Protein AF-A0A925EDJ4-F1 (afdb_monomer_lite)

Foldseek 3Di:
DVVVQDDDPDPPHFPWDWDWPDDPPDPPIDTQFTAGSNDTPDHPVVVVVVVVVVVVVVVVVVVVVVVVVVVPDDDDDDDQAAAEDEDDPDDDDDPDDRYDYPVVVVVD

pLDDT: mean 78.65, std 11.94, range [46.91, 94.31]

Structure (mmCIF, N/CA/C/O backbone):
data_AF-A0A925EDJ4-F1
#
_entry.id   AF-A0A925EDJ4-F1
#
loop_
_atom_site.group_PDB
_atom_site.id
_atom_site.type_symbol
_atom_site.label_atom_id
_atom_site.label_alt_id
_atom_site.label_comp_id
_atom_site.label_asym_id
_atom_site.label_entity_id
_atom_site.label_seq_id
_atom_site.pdbx_PDB_ins_code
_atom_site.Cartn_x
_atom_site.Cartn_y
_atom_site.Cartn_z
_atom_site.occupancy
_atom_site.B_iso_or_equiv
_atom_site.auth_seq_id
_atom_site.auth_comp_id
_atom_site.auth_asym_id
_atom_site.auth_atom_id
_atom_site.pdbx_PDB_model_num
ATOM 1 N N . HIS A 1 1 ? 29.829 -5.783 -5.038 1.00 54.97 1 HIS A N 1
ATOM 2 C CA . HIS A 1 1 ? 29.298 -7.144 -5.292 1.00 54.97 1 HIS A CA 1
ATOM 3 C C . HIS A 1 1 ? 27.765 -7.191 -5.459 1.00 54.97 1 HIS A C 1
ATOM 5 O O . HIS A 1 1 ? 27.234 -8.262 -5.709 1.00 54.97 1 HIS A O 1
ATOM 11 N N . VAL A 1 2 ? 27.034 -6.067 -5.358 1.00 57.19 2 VAL A N 1
ATOM 12 C CA . VAL A 1 2 ? 25.567 -6.020 -5.582 1.00 57.19 2 VAL A CA 1
ATOM 13 C C . VAL A 1 2 ? 25.219 -5.627 -7.028 1.00 57.19 2 VAL A C 1
ATOM 15 O O . VAL A 1 2 ? 24.244 -6.119 -7.582 1.00 57.19 2 VAL A O 1
ATOM 18 N N . GLU A 1 3 ? 26.069 -4.824 -7.671 1.00 56.31 3 GLU A N 1
ATOM 19 C CA . GLU A 1 3 ? 25.879 -4.276 -9.028 1.00 56.31 3 GLU A CA 1
ATOM 20 C C . GLU A 1 3 ? 25.680 -5.334 -10.126 1.00 56.31 3 GLU A C 1
ATOM 22 O O . GLU A 1 3 ? 24.965 -5.097 -11.096 1.00 56.31 3 GLU A O 1
ATOM 27 N N . ASP A 1 4 ? 26.255 -6.528 -9.972 1.00 57.56 4 ASP A N 1
ATOM 28 C CA . ASP A 1 4 ? 26.143 -7.576 -10.990 1.00 57.56 4 ASP A CA 1
ATOM 29 C C . ASP A 1 4 ? 24.807 -8.327 -10.944 1.00 57.56 4 ASP A C 1
ATOM 31 O O . ASP A 1 4 ? 24.424 -8.941 -11.943 1.00 57.56 4 ASP A O 1
ATOM 35 N N . LYS A 1 5 ? 24.072 -8.253 -9.828 1.00 52.56 5 LYS A N 1
ATOM 36 C CA . LYS A 1 5 ? 22.830 -9.014 -9.613 1.00 52.56 5 LYS A CA 1
ATOM 37 C C . LYS A 1 5 ? 21.558 -8.208 -9.858 1.00 52.56 5 LYS A C 1
ATOM 39 O O . LYS A 1 5 ? 20.561 -8.792 -10.259 1.00 52.56 5 LYS A O 1
ATOM 44 N N . VAL A 1 6 ? 21.607 -6.884 -9.699 1.00 56.38 6 VAL A N 1
ATOM 45 C CA . VAL A 1 6 ? 20.436 -5.996 -9.818 1.00 56.38 6 VAL A CA 1
ATOM 46 C C . VAL A 1 6 ? 20.620 -4.956 -10.927 1.00 56.38 6 VAL A C 1
ATOM 48 O O . VAL A 1 6 ? 21.726 -4.726 -11.409 1.00 56.38 6 VAL A O 1
ATOM 51 N N . GLY A 1 7 ? 19.534 -4.322 -11.371 1.00 59.69 7 GLY A N 1
ATOM 52 C CA . GLY A 1 7 ? 19.611 -3.154 -12.262 1.00 59.69 7 GLY A CA 1
ATOM 53 C C . GLY A 1 7 ? 19.724 -3.446 -13.764 1.00 59.69 7 GLY A C 1
ATOM 54 O O . GLY A 1 7 ? 19.955 -2.523 -14.543 1.00 59.69 7 GLY A O 1
ATOM 55 N N . SER A 1 8 ? 19.535 -4.691 -14.218 1.00 62.47 8 SER A N 1
ATOM 56 C CA . SER A 1 8 ? 19.411 -4.974 -15.657 1.00 62.47 8 SER A CA 1
ATOM 57 C C . SER A 1 8 ? 18.487 -6.154 -15.953 1.00 62.47 8 SER A C 1
ATOM 59 O O . SER A 1 8 ? 18.692 -7.234 -15.406 1.00 62.47 8 SER A O 1
ATOM 61 N N . LEU A 1 9 ? 17.566 -5.981 -16.903 1.00 61.16 9 LEU A N 1
ATOM 62 C CA . LEU A 1 9 ? 16.731 -7.049 -17.461 1.00 61.16 9 LEU A CA 1
ATOM 63 C C . LEU A 1 9 ? 17.562 -7.932 -18.408 1.00 61.16 9 LEU A C 1
ATOM 65 O O . LEU A 1 9 ? 17.628 -7.686 -19.612 1.00 61.16 9 LEU A O 1
ATOM 69 N N . LYS A 1 10 ? 18.250 -8.938 -17.863 1.00 62.59 10 LYS A N 1
ATOM 70 C CA . LYS A 1 10 ? 18.975 -9.960 -18.634 1.00 62.59 10 LYS A CA 1
ATOM 71 C C . LYS A 1 10 ? 18.612 -11.349 -18.118 1.00 62.59 10 LYS A C 1
ATOM 73 O O . LYS A 1 10 ? 18.404 -11.531 -16.923 1.00 62.59 10 LYS A O 1
ATOM 78 N N . VAL A 1 11 ? 18.568 -12.326 -19.023 1.00 64.38 11 VAL A N 1
ATOM 79 C CA . VAL A 1 11 ? 18.329 -13.737 -18.682 1.00 64.38 11 VAL A CA 1
ATOM 80 C C . VAL A 1 11 ? 19.416 -14.206 -17.704 1.00 64.38 11 VAL A C 1
ATOM 82 O O . VAL A 1 11 ? 20.600 -14.083 -18.013 1.00 64.38 11 VAL A O 1
ATOM 85 N N . GLY A 1 12 ? 19.014 -14.714 -16.533 1.00 64.81 12 GLY A N 1
ATOM 86 C CA . GLY A 1 12 ? 19.925 -15.198 -15.483 1.00 64.81 12 GLY A CA 1
ATOM 87 C C . GLY A 1 12 ? 20.226 -14.220 -14.337 1.00 64.81 12 GLY A C 1
ATOM 88 O O . GLY A 1 12 ? 21.129 -14.501 -13.554 1.00 64.81 12 GLY A O 1
ATOM 89 N N . LYS A 1 13 ? 19.506 -13.094 -14.230 1.00 66.50 13 LYS A N 1
ATOM 90 C CA . LYS A 1 13 ? 19.555 -12.178 -13.075 1.00 66.50 13 LYS A CA 1
ATOM 91 C C . LYS A 1 13 ? 18.245 -12.191 -12.285 1.00 66.50 13 LYS A C 1
ATOM 93 O O . LYS A 1 13 ? 17.200 -12.489 -12.864 1.00 66.50 13 LYS A O 1
ATOM 98 N N . ASP A 1 14 ? 18.329 -11.837 -11.003 1.00 61.97 14 ASP A N 1
ATOM 99 C CA . ASP A 1 14 ? 17.178 -11.739 -10.102 1.00 61.97 14 ASP A CA 1
ATOM 100 C C . ASP A 1 14 ? 16.211 -10.672 -10.644 1.00 61.97 14 ASP A C 1
ATOM 102 O O . ASP A 1 14 ? 16.589 -9.539 -10.963 1.00 61.97 14 ASP A O 1
ATOM 106 N N . GLY A 1 15 ? 14.973 -11.099 -10.884 1.00 63.81 15 GLY A N 1
ATOM 107 C CA . GLY A 1 15 ? 13.975 -10.389 -11.682 1.00 63.81 15 GLY A CA 1
ATOM 108 C C . GLY A 1 15 ? 13.174 -9.372 -10.881 1.00 63.81 15 GLY A C 1
ATOM 109 O O . GLY A 1 15 ? 11.948 -9.366 -10.983 1.00 63.81 15 GLY A O 1
ATOM 110 N N . ASP A 1 16 ? 13.853 -8.538 -10.099 1.00 76.19 16 ASP A N 1
ATOM 111 C CA . ASP A 1 16 ? 13.213 -7.528 -9.260 1.00 76.19 16 ASP A CA 1
ATOM 112 C C . ASP A 1 16 ? 12.938 -6.270 -10.077 1.00 76.19 16 ASP A C 1
ATOM 114 O O . ASP A 1 16 ? 13.846 -5.503 -10.417 1.00 76.19 16 ASP A O 1
ATOM 118 N N . VAL A 1 17 ? 11.670 -6.056 -10.428 1.00 81.50 17 VAL A N 1
ATOM 119 C CA . VAL A 1 17 ? 11.253 -4.923 -11.255 1.00 81.50 17 VAL A CA 1
ATOM 120 C C . VAL A 1 17 ? 9.962 -4.293 -10.766 1.00 81.50 17 VAL A C 1
ATOM 122 O O . VAL A 1 17 ? 9.014 -4.959 -10.355 1.00 81.50 17 VAL A O 1
ATOM 125 N N . VAL A 1 18 ? 9.913 -2.968 -10.866 1.00 85.06 18 VAL A N 1
ATOM 126 C CA . VAL A 1 18 ? 8.718 -2.174 -10.583 1.00 85.06 18 VAL A CA 1
ATOM 127 C C . VAL A 1 18 ? 8.282 -1.491 -11.869 1.00 85.06 18 VAL A C 1
ATOM 129 O O . VAL A 1 18 ? 9.081 -0.813 -12.518 1.00 85.06 18 VAL A O 1
ATOM 132 N N . LEU A 1 19 ? 7.010 -1.649 -12.227 1.00 86.06 19 LEU A N 1
ATOM 133 C CA . LEU A 1 19 ? 6.397 -0.897 -13.313 1.00 86.06 19 LEU A CA 1
ATOM 134 C C . LEU A 1 19 ? 5.792 0.388 -12.755 1.00 86.06 19 LEU A C 1
ATOM 136 O O . LEU A 1 19 ? 4.913 0.335 -11.896 1.00 86.06 19 LEU A O 1
ATOM 140 N N . TRP A 1 20 ? 6.233 1.529 -13.273 1.00 88.56 20 TRP A N 1
ATOM 141 C CA . TRP A 1 20 ? 5.740 2.849 -12.887 1.00 88.56 20 TRP A CA 1
ATOM 142 C C . TRP A 1 20 ? 4.769 3.405 -13.929 1.00 88.56 20 TRP A C 1
ATOM 144 O O . TRP A 1 20 ? 4.879 3.106 -15.116 1.00 88.56 20 TRP A O 1
ATOM 154 N N . SER A 1 21 ? 3.819 4.229 -13.488 1.00 87.69 21 SER A N 1
ATOM 155 C CA . SER A 1 21 ? 2.880 4.931 -14.372 1.00 87.69 21 SER A CA 1
ATOM 156 C C . SER A 1 21 ? 3.528 6.051 -15.189 1.00 87.69 21 S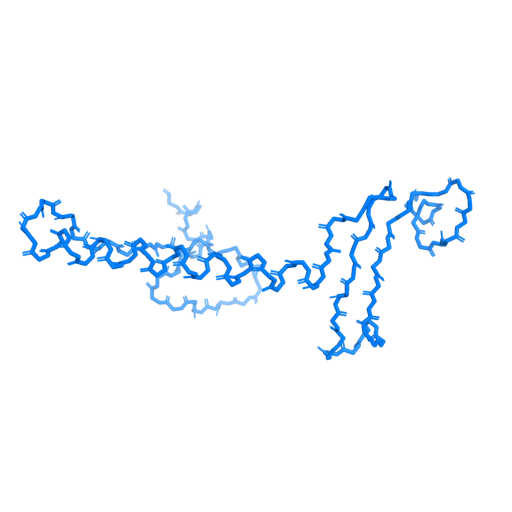ER A C 1
ATOM 158 O O . SER A 1 21 ? 2.964 6.479 -16.189 1.00 87.69 21 SER A O 1
ATOM 160 N N . ASP A 1 22 ? 4.665 6.562 -14.721 1.00 87.50 22 ASP A N 1
ATOM 161 C CA . ASP A 1 22 ? 5.437 7.653 -15.316 1.00 87.50 22 ASP A CA 1
ATOM 162 C C . ASP A 1 22 ? 6.905 7.524 -14.858 1.00 87.50 22 ASP A C 1
ATOM 164 O O . ASP A 1 22 ? 7.261 6.545 -14.197 1.00 87.50 22 ASP A O 1
ATOM 168 N N . ASN A 1 23 ? 7.762 8.493 -15.182 1.00 87.12 23 ASN A N 1
ATOM 169 C CA . ASN A 1 23 ? 9.155 8.523 -14.754 1.00 87.12 23 ASN A CA 1
ATOM 170 C C . ASN A 1 23 ? 9.261 8.304 -13.230 1.00 87.12 23 ASN A C 1
ATOM 172 O O . ASN A 1 23 ? 8.705 9.103 -12.480 1.00 87.12 23 ASN A O 1
ATOM 176 N N . PRO A 1 24 ? 10.000 7.285 -12.756 1.00 83.88 24 PRO A N 1
ATOM 177 C CA . PRO A 1 24 ? 10.063 6.912 -11.339 1.00 83.88 24 PRO A CA 1
ATOM 178 C C . PRO A 1 24 ? 10.593 8.015 -10.412 1.00 83.88 24 PRO A C 1
ATOM 180 O O . PRO A 1 24 ? 10.382 7.948 -9.206 1.00 83.88 24 PRO A O 1
ATOM 183 N N . LEU A 1 25 ? 11.281 9.026 -10.951 1.00 88.62 25 LEU A N 1
ATOM 184 C CA . LEU A 1 25 ? 11.762 10.179 -10.184 1.00 88.62 25 LEU A CA 1
ATOM 185 C C . LEU A 1 25 ? 10.731 11.315 -10.093 1.00 88.62 25 LEU A C 1
ATOM 187 O O . LEU A 1 25 ? 10.973 12.323 -9.430 1.00 88.62 25 LEU A O 1
ATOM 191 N N . SER A 1 26 ? 9.587 11.179 -10.762 1.00 89.88 26 SER A N 1
ATOM 192 C CA . SER A 1 26 ? 8.466 12.104 -10.641 1.00 89.88 26 SER A CA 1
ATOM 193 C C . SER A 1 26 ? 7.696 11.833 -9.353 1.00 89.88 26 SER A C 1
ATOM 195 O O . SER A 1 26 ? 7.345 10.696 -9.050 1.00 89.88 26 SER A O 1
ATOM 197 N N . ILE A 1 27 ? 7.337 12.895 -8.633 1.00 88.12 27 ILE A N 1
ATOM 198 C CA . ILE A 1 27 ? 6.520 12.820 -7.408 1.00 88.12 27 ILE A CA 1
ATOM 199 C C . ILE A 1 27 ? 5.140 12.201 -7.688 1.00 88.12 27 ILE A C 1
ATOM 201 O O . ILE A 1 27 ? 4.529 11.593 -6.812 1.00 88.12 27 ILE A O 1
ATOM 205 N N . TYR A 1 28 ? 4.640 12.347 -8.915 1.00 89.38 28 TYR A N 1
ATOM 206 C CA . TYR A 1 28 ? 3.339 11.815 -9.316 1.00 89.38 28 TYR A CA 1
ATOM 207 C C . TYR A 1 28 ? 3.403 10.376 -9.830 1.00 89.38 28 TYR A C 1
ATOM 209 O O . TYR A 1 28 ? 2.353 9.790 -10.111 1.00 89.38 28 TYR A O 1
ATOM 217 N N . ALA A 1 29 ? 4.602 9.802 -9.964 1.00 88.50 29 ALA A N 1
ATOM 218 C CA . ALA A 1 29 ? 4.750 8.433 -10.414 1.00 88.50 29 ALA A CA 1
ATOM 219 C C . ALA A 1 29 ? 4.174 7.471 -9.378 1.00 88.50 29 ALA A C 1
ATOM 221 O O . ALA A 1 29 ? 4.445 7.547 -8.180 1.00 88.50 29 ALA A O 1
ATOM 222 N N . LYS A 1 30 ? 3.355 6.543 -9.862 1.00 88.81 30 LYS A N 1
ATOM 223 C CA . LYS A 1 30 ? 2.729 5.506 -9.052 1.00 88.81 30 LYS A CA 1
ATOM 224 C C . LYS A 1 30 ? 3.261 4.157 -9.490 1.00 88.81 30 LYS A C 1
ATOM 226 O O . LYS A 1 30 ? 3.341 3.891 -10.689 1.00 88.81 30 LYS A O 1
ATOM 231 N N . SER A 1 31 ? 3.567 3.292 -8.531 1.00 89.62 31 SER A N 1
ATOM 232 C CA . SER A 1 31 ? 3.795 1.883 -8.827 1.00 89.62 31 SER A CA 1
ATOM 233 C C . SER A 1 31 ? 2.483 1.260 -9.314 1.00 89.62 31 SER A C 1
ATOM 235 O O . SER A 1 31 ? 1.423 1.407 -8.694 1.00 89.62 31 SER A O 1
ATOM 237 N N . LEU A 1 32 ? 2.553 0.619 -10.475 1.00 89.94 32 LEU A N 1
ATOM 238 C CA . LEU A 1 32 ? 1.480 -0.176 -11.061 1.00 89.94 32 LEU A CA 1
ATOM 239 C C . LEU A 1 32 ? 1.634 -1.635 -10.644 1.00 89.94 32 LEU A C 1
ATOM 241 O O . LEU A 1 32 ? 0.682 -2.226 -10.143 1.00 89.94 32 LEU A O 1
ATOM 245 N N . TYR A 1 33 ? 2.845 -2.175 -10.800 1.00 89.50 33 TYR A N 1
ATOM 246 C CA . TYR A 1 33 ? 3.171 -3.548 -10.436 1.00 89.50 33 TYR A CA 1
ATOM 247 C C . TYR A 1 33 ? 4.542 -3.625 -9.781 1.00 89.50 33 TYR A C 1
ATOM 249 O O . TYR A 1 33 ? 5.466 -2.935 -10.210 1.00 89.50 33 TYR A O 1
ATOM 257 N N . THR A 1 34 ? 4.677 -4.513 -8.803 1.00 88.94 34 THR A N 1
ATOM 258 C CA . THR A 1 34 ? 5.972 -4.906 -8.238 1.00 88.94 34 THR A CA 1
ATOM 259 C C . THR A 1 34 ? 6.136 -6.398 -8.435 1.00 88.94 34 THR A C 1
ATOM 261 O O . THR A 1 34 ? 5.304 -7.182 -7.972 1.00 88.94 34 THR A O 1
ATOM 264 N N . ILE A 1 35 ? 7.198 -6.774 -9.135 1.00 87.50 35 ILE A N 1
ATOM 265 C CA . ILE A 1 35 ? 7.557 -8.151 -9.438 1.00 87.50 35 ILE A CA 1
ATOM 266 C C . ILE A 1 35 ? 8.862 -8.445 -8.709 1.00 87.50 35 ILE A C 1
ATOM 268 O O . ILE A 1 35 ? 9.820 -7.689 -8.848 1.00 87.50 35 ILE A O 1
ATOM 272 N N . VAL A 1 36 ? 8.873 -9.522 -7.931 1.00 85.25 36 VAL A N 1
ATOM 273 C CA . VAL A 1 36 ? 10.050 -10.012 -7.202 1.00 85.25 36 VAL A CA 1
ATOM 274 C C . VAL A 1 36 ? 10.203 -11.479 -7.560 1.00 85.25 36 VAL A C 1
ATOM 276 O O . VAL A 1 36 ? 9.213 -12.216 -7.529 1.00 85.25 36 VAL A O 1
ATOM 279 N N . ASP A 1 37 ? 11.397 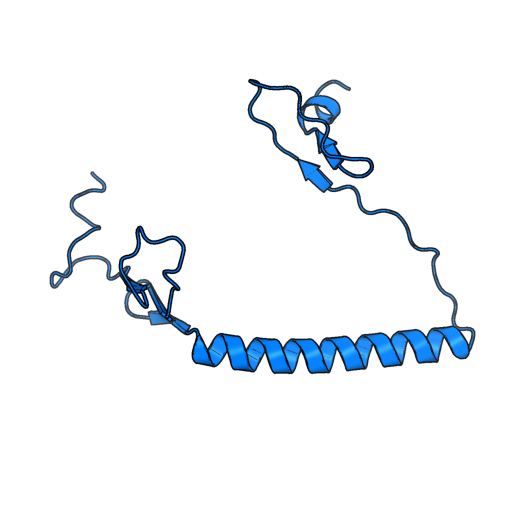-11.885 -7.986 1.00 80.12 37 ASP A N 1
ATOM 280 C CA . ASP A 1 37 ? 11.680 -13.257 -8.442 1.00 80.12 37 ASP A CA 1
ATOM 281 C C . ASP A 1 37 ? 10.677 -13.802 -9.487 1.00 80.12 37 ASP A C 1
ATOM 283 O O . ASP A 1 37 ? 10.356 -14.990 -9.537 1.00 80.12 37 ASP A O 1
ATOM 287 N N . GLY A 1 38 ? 10.137 -12.922 -10.339 1.00 77.19 38 GLY A N 1
ATOM 288 C CA . GLY A 1 38 ? 9.148 -13.281 -11.365 1.00 77.19 38 GLY A CA 1
ATOM 289 C C . GLY A 1 38 ? 7.707 -13.459 -10.863 1.00 77.19 38 GLY A C 1
ATOM 290 O O . GLY A 1 38 ? 6.822 -13.761 -11.664 1.00 77.19 38 GLY A O 1
ATOM 291 N N . ILE A 1 39 ? 7.439 -13.233 -9.575 1.00 82.31 39 ILE A N 1
ATOM 292 C CA . ILE A 1 39 ? 6.096 -13.266 -8.984 1.00 82.31 39 ILE A CA 1
ATOM 293 C C . ILE A 1 39 ? 5.578 -11.835 -8.824 1.00 82.31 39 ILE A C 1
ATOM 295 O O . ILE A 1 39 ? 6.287 -10.956 -8.343 1.00 82.31 39 ILE A O 1
ATOM 299 N N . VAL A 1 40 ? 4.320 -11.589 -9.202 1.00 86.62 40 VAL A N 1
ATOM 300 C CA . VAL A 1 40 ? 3.657 -10.297 -8.964 1.00 86.62 40 VAL A CA 1
ATOM 301 C C . VAL A 1 40 ? 3.269 -10.205 -7.487 1.00 86.62 40 VAL A C 1
ATOM 303 O O . VAL A 1 40 ? 2.318 -10.851 -7.048 1.00 86.62 40 VAL A O 1
ATOM 306 N N . TYR A 1 41 ? 4.001 -9.393 -6.729 1.00 87.62 41 TYR A N 1
ATOM 307 C CA . TYR A 1 41 ? 3.732 -9.130 -5.312 1.00 87.62 41 TYR A CA 1
ATOM 308 C C . TYR A 1 41 ? 2.744 -7.988 -5.109 1.00 87.62 41 TYR A C 1
ATOM 310 O O . TYR A 1 41 ? 1.936 -8.023 -4.184 1.00 87.62 41 TYR A O 1
ATOM 318 N N . PHE A 1 42 ? 2.798 -6.981 -5.979 1.00 89.81 42 PHE A N 1
ATOM 319 C CA . PHE A 1 42 ? 1.893 -5.843 -5.937 1.00 89.81 42 PHE A CA 1
ATOM 320 C C . PHE A 1 42 ? 1.253 -5.638 -7.301 1.00 89.81 42 PHE A C 1
ATOM 322 O O . PHE A 1 42 ? 1.943 -5.638 -8.320 1.00 89.81 42 PHE A O 1
ATOM 329 N N . ASP A 1 43 ? -0.057 -5.434 -7.287 1.00 92.19 43 ASP A N 1
ATOM 330 C CA . ASP A 1 43 ? -0.868 -5.023 -8.423 1.00 92.19 43 ASP A CA 1
ATOM 331 C C . ASP A 1 43 ? -1.817 -3.942 -7.919 1.00 92.19 43 ASP A C 1
ATOM 333 O O . ASP A 1 43 ? -2.634 -4.181 -7.025 1.00 92.19 43 ASP A O 1
ATOM 337 N N . ARG A 1 44 ? -1.702 -2.751 -8.501 1.00 90.31 44 ARG A N 1
ATOM 338 C CA . ARG A 1 44 ? -2.482 -1.588 -8.095 1.00 90.31 44 ARG A CA 1
ATOM 339 C C . ARG A 1 44 ? -3.990 -1.791 -8.247 1.00 90.31 44 ARG A C 1
ATOM 341 O O . ARG A 1 44 ? -4.740 -1.347 -7.384 1.00 90.31 44 ARG A O 1
ATOM 348 N N . GLN A 1 45 ? -4.450 -2.438 -9.316 1.00 91.25 45 GLN A N 1
ATOM 349 C CA . GLN A 1 45 ? -5.884 -2.645 -9.540 1.00 91.25 45 GLN A CA 1
ATOM 350 C C . GLN A 1 45 ? -6.458 -3.630 -8.524 1.00 91.25 45 GLN A C 1
ATOM 352 O O . GLN A 1 45 ? -7.547 -3.423 -7.985 1.00 91.25 45 GLN A O 1
ATOM 357 N N . LYS A 1 46 ? -5.705 -4.696 -8.239 1.00 91.25 46 LYS A N 1
ATOM 358 C CA . LYS A 1 46 ? -6.088 -5.688 -7.233 1.00 91.25 46 LYS A CA 1
ATOM 359 C C . LYS A 1 46 ? -6.094 -5.087 -5.828 1.00 91.25 46 LYS A C 1
ATOM 361 O O . LYS A 1 46 ? -7.027 -5.339 -5.069 1.00 91.25 46 LYS A O 1
ATOM 366 N N . ASP A 1 47 ? -5.086 -4.283 -5.499 1.00 91.88 47 ASP A N 1
ATOM 367 C CA . ASP A 1 47 ? -5.000 -3.578 -4.220 1.00 91.88 47 ASP A CA 1
ATOM 368 C C . ASP A 1 47 ? -6.179 -2.614 -4.022 1.00 91.88 47 ASP A C 1
ATOM 370 O O . ASP A 1 47 ? -6.834 -2.653 -2.984 1.00 91.88 47 ASP A O 1
ATOM 374 N N . GLU A 1 48 ? -6.549 -1.835 -5.044 1.00 92.06 48 GLU A N 1
ATOM 375 C CA . GLU A 1 48 ? -7.721 -0.948 -4.987 1.00 92.06 48 GLU A CA 1
ATOM 376 C C . GLU A 1 48 ? -9.030 -1.702 -4.704 1.00 92.06 48 GLU A C 1
ATOM 378 O O . GLU A 1 48 ? -9.925 -1.168 -4.045 1.00 92.06 48 GLU A O 1
ATOM 383 N N . GLN A 1 49 ? -9.164 -2.941 -5.180 1.00 92.81 49 GLN A N 1
ATOM 384 C CA . GLN A 1 49 ? -10.324 -3.774 -4.872 1.00 92.81 49 GLN A CA 1
ATOM 385 C C . GLN A 1 49 ? -10.278 -4.302 -3.432 1.00 92.81 49 GLN A C 1
ATOM 387 O O . GLN A 1 49 ? -11.275 -4.207 -2.718 1.00 92.81 49 GLN A O 1
ATOM 392 N N . LEU A 1 50 ? -9.117 -4.788 -2.986 1.00 91.50 50 LEU A N 1
ATOM 393 C CA . LEU A 1 50 ? -8.915 -5.267 -1.617 1.00 91.50 50 LEU A CA 1
ATOM 394 C C . LEU A 1 50 ? -9.161 -4.163 -0.584 1.00 91.50 50 LEU A C 1
ATOM 396 O O . LEU A 1 50 ? -9.784 -4.417 0.444 1.00 91.50 50 LEU A O 1
ATOM 400 N N . GLN A 1 51 ? -8.731 -2.930 -0.863 1.00 91.12 51 GLN A N 1
ATOM 401 C CA . GLN A 1 51 ? -8.980 -1.789 0.020 1.00 91.12 51 GLN A CA 1
ATOM 402 C C . GLN A 1 51 ? -10.477 -1.522 0.212 1.00 91.12 51 GLN A C 1
ATOM 404 O O . GLN A 1 51 ? -10.915 -1.309 1.341 1.00 91.12 51 GLN A O 1
ATOM 409 N N . LYS A 1 52 ? -11.285 -1.611 -0.854 1.00 93.44 52 LYS A N 1
ATOM 410 C CA . LYS A 1 52 ? -12.747 -1.458 -0.746 1.00 93.44 52 LYS A CA 1
ATOM 411 C C . LYS A 1 52 ? -13.358 -2.521 0.162 1.00 93.44 52 LYS A C 1
ATOM 413 O O . LYS A 1 52 ? -14.205 -2.200 0.992 1.00 93.44 52 LYS A O 1
ATOM 418 N N . ASP A 1 53 ? -12.924 -3.768 0.021 1.00 92.75 53 ASP A N 1
ATOM 419 C CA . ASP A 1 53 ? -13.429 -4.875 0.835 1.00 92.75 53 ASP A CA 1
ATOM 420 C C . ASP A 1 53 ? -13.034 -4.698 2.312 1.00 92.75 53 ASP A C 1
ATOM 422 O O . ASP A 1 53 ? -13.858 -4.877 3.213 1.00 92.75 53 ASP A O 1
ATOM 426 N N . VAL A 1 54 ? -11.798 -4.255 2.567 1.00 93.56 54 VAL A N 1
ATOM 427 C CA . VAL A 1 54 ? -11.308 -3.914 3.911 1.00 93.56 54 VAL A CA 1
ATOM 428 C C . VAL A 1 54 ? -12.119 -2.773 4.526 1.00 93.56 54 VAL A C 1
ATOM 430 O O . VAL A 1 54 ? -12.489 -2.856 5.699 1.00 93.56 54 VAL A O 1
ATOM 433 N N . ASP A 1 55 ? -12.445 -1.734 3.758 1.00 92.25 55 ASP A N 1
ATOM 434 C CA . ASP A 1 55 ? -13.259 -0.613 4.232 1.00 92.25 55 ASP A CA 1
ATOM 435 C C . ASP A 1 55 ? -14.682 -1.052 4.589 1.00 92.25 55 ASP A C 1
ATOM 437 O O . ASP A 1 55 ? -15.219 -0.657 5.630 1.00 92.25 55 ASP A O 1
ATOM 441 N N . VAL A 1 56 ? -15.285 -1.920 3.774 1.00 94.31 56 VAL A N 1
ATOM 442 C CA . VAL A 1 56 ? -16.601 -2.509 4.055 1.00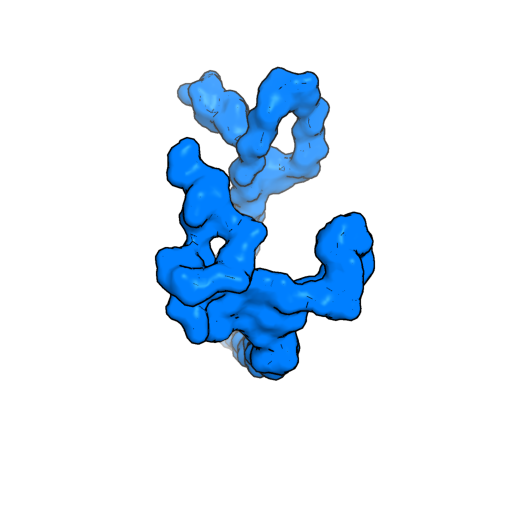 94.31 56 VAL A CA 1
ATOM 443 C C . VAL A 1 56 ? -16.569 -3.314 5.354 1.00 94.31 56 VAL A C 1
ATOM 445 O O . VAL A 1 56 ? -17.420 -3.109 6.229 1.00 94.31 56 VAL A O 1
ATOM 448 N N . GLU A 1 57 ? -15.575 -4.183 5.528 1.00 92.44 57 GLU A N 1
ATOM 449 C CA . GLU A 1 57 ? -15.428 -4.983 6.745 1.00 92.44 57 GLU A CA 1
ATOM 450 C C . GLU A 1 57 ? -15.151 -4.115 7.976 1.00 92.44 57 GLU A C 1
ATOM 452 O O . GLU A 1 57 ? -15.757 -4.311 9.036 1.00 92.44 57 GLU A O 1
ATOM 457 N N . ARG A 1 58 ? -14.313 -3.085 7.840 1.00 92.56 58 ARG A N 1
ATOM 458 C CA . ARG A 1 58 ? -14.053 -2.113 8.904 1.00 92.56 58 ARG A CA 1
ATOM 459 C C . ARG A 1 58 ? -15.339 -1.414 9.334 1.00 92.56 58 ARG A C 1
ATOM 461 O O . ARG A 1 58 ? -15.621 -1.332 10.531 1.00 92.56 58 ARG A O 1
ATOM 468 N N . LEU A 1 59 ? -16.151 -0.948 8.385 1.00 93.12 59 LEU A N 1
ATOM 469 C CA . LEU A 1 59 ? -17.444 -0.321 8.671 1.00 93.12 59 LEU A CA 1
ATOM 470 C C . LEU A 1 59 ? -18.406 -1.293 9.363 1.00 93.12 59 LEU A C 1
ATOM 472 O O . LEU A 1 59 ? -19.101 -0.900 10.306 1.00 93.12 59 LEU A O 1
ATOM 476 N N . ARG A 1 60 ? -18.432 -2.562 8.939 1.00 94.25 60 ARG A N 1
ATOM 477 C CA . ARG A 1 60 ? -19.240 -3.616 9.568 1.00 94.25 60 ARG A CA 1
ATOM 478 C C . ARG A 1 60 ? -18.853 -3.816 11.032 1.00 94.25 60 ARG A C 1
ATOM 480 O O . ARG A 1 60 ? -19.730 -3.805 11.900 1.00 94.25 60 ARG A O 1
ATOM 487 N N . LEU A 1 61 ? -17.559 -3.947 11.320 1.00 90.81 61 LEU A N 1
ATOM 488 C CA . LEU A 1 61 ? -17.045 -4.127 12.679 1.00 90.81 61 LEU A CA 1
ATOM 489 C C . LEU A 1 61 ? -17.332 -2.908 13.561 1.00 90.81 61 LEU A C 1
ATOM 491 O O . LEU A 1 61 ? -17.831 -3.066 14.672 1.00 90.81 61 LEU A O 1
ATOM 495 N N . VAL A 1 62 ? -17.114 -1.690 13.057 1.00 90.06 62 VAL A N 1
ATOM 496 C CA . VAL A 1 62 ? -17.416 -0.452 13.798 1.00 90.06 62 VAL A CA 1
ATOM 497 C C . VAL A 1 62 ? -18.904 -0.352 14.135 1.00 90.06 62 VAL A C 1
ATOM 499 O O . VAL A 1 62 ? -19.261 -0.014 15.264 1.00 90.06 62 VAL A O 1
ATOM 502 N N . ARG A 1 63 ? -19.793 -0.685 13.190 1.00 90.00 63 ARG A N 1
ATOM 503 C CA . ARG A 1 63 ? -21.241 -0.724 13.447 1.00 90.00 63 ARG A CA 1
ATOM 504 C C . ARG A 1 63 ? -21.595 -1.747 14.523 1.00 90.00 63 ARG A C 1
ATOM 506 O O . ARG A 1 63 ? -22.382 -1.417 15.408 1.00 90.00 63 ARG A O 1
ATOM 513 N N . LYS A 1 64 ? -20.998 -2.942 14.478 1.00 89.44 64 LYS A N 1
ATOM 514 C CA . LYS A 1 64 ? -21.198 -3.976 15.504 1.00 89.44 64 LYS A CA 1
ATOM 515 C C . LYS A 1 64 ? -20.754 -3.482 16.886 1.00 89.44 64 LYS A C 1
ATOM 517 O O . LYS A 1 64 ? -21.551 -3.523 17.817 1.00 89.44 64 LYS A O 1
ATOM 522 N N . MET A 1 65 ? -19.552 -2.914 16.991 1.00 84.06 65 MET A N 1
ATOM 523 C CA . MET A 1 65 ? -19.029 -2.346 18.242 1.00 84.06 65 MET A CA 1
ATOM 524 C C . MET A 1 65 ? -19.907 -1.205 18.779 1.00 84.06 65 MET A C 1
ATOM 526 O O . MET A 1 65 ? -20.152 -1.116 19.980 1.00 84.06 65 MET A O 1
ATOM 530 N N . ASN A 1 66 ? -20.421 -0.335 17.904 1.00 85.38 66 ASN A N 1
ATOM 531 C CA . ASN A 1 66 ? -21.342 0.734 18.301 1.00 85.38 66 ASN A CA 1
ATOM 532 C C . ASN A 1 66 ? -22.708 0.196 18.759 1.00 85.38 66 ASN A C 1
ATOM 534 O O . ASN A 1 66 ? -23.324 0.786 19.646 1.00 85.38 66 ASN A O 1
ATOM 538 N N . GLY A 1 67 ? -23.181 -0.908 18.177 1.00 84.06 67 GLY A N 1
ATOM 539 C CA . GLY A 1 67 ? -24.379 -1.615 18.630 1.00 84.06 67 GLY A CA 1
ATOM 540 C C . GLY A 1 67 ? -24.206 -2.204 20.031 1.00 84.06 67 GLY A C 1
ATOM 541 O O . GLY A 1 67 ? -25.031 -1.942 20.902 1.00 84.06 67 GLY A O 1
ATOM 542 N N . GLU A 1 68 ? -23.100 -2.909 20.274 1.00 80.50 68 GLU A N 1
ATOM 543 C CA . GLU A 1 68 ? -22.785 -3.508 21.581 1.00 80.50 68 GLU A CA 1
ATOM 544 C C . GLU A 1 68 ? -22.572 -2.453 22.684 1.00 80.50 68 GLU A C 1
ATOM 546 O O . GLU A 1 68 ? -23.012 -2.630 23.822 1.00 80.50 68 GLU A O 1
ATOM 551 N N . LYS A 1 69 ? -21.984 -1.297 22.336 1.00 73.06 69 LYS A N 1
ATOM 552 C CA . LYS A 1 69 ? -21.911 -0.126 23.229 1.00 73.06 69 LYS A CA 1
ATOM 553 C C . LYS A 1 69 ? -23.293 0.372 23.654 1.00 73.06 69 LYS A C 1
ATOM 555 O O . LYS A 1 69 ? -23.486 0.719 24.814 1.00 73.06 69 LYS A O 1
ATOM 560 N N . ARG A 1 70 ? -24.260 0.412 22.729 1.00 74.31 70 ARG A N 1
ATOM 561 C CA . ARG A 1 70 ? -25.644 0.819 23.034 1.00 74.31 70 ARG A CA 1
ATOM 562 C C . ARG A 1 70 ? -26.384 -0.218 23.876 1.00 74.31 70 ARG A C 1
ATOM 564 O O . ARG A 1 70 ? -27.242 0.169 24.659 1.00 74.31 70 ARG A O 1
ATOM 571 N N . SER A 1 71 ? -26.054 -1.504 23.741 1.00 74.88 71 SER A N 1
ATOM 572 C CA . SER A 1 71 ? -26.656 -2.579 24.539 1.00 74.88 71 SER A CA 1
ATOM 573 C C . SER A 1 71 ? -26.042 -2.740 25.937 1.00 74.88 71 SER A C 1
ATOM 575 O O . SER A 1 71 ? -26.436 -3.651 26.656 1.00 74.88 71 SER A O 1
ATOM 577 N N . GLY A 1 72 ? -25.097 -1.878 26.336 1.00 72.88 72 GLY A N 1
ATOM 578 C CA . GLY A 1 72 ? -24.551 -1.848 27.698 1.00 72.88 72 GLY A CA 1
ATOM 579 C C . GLY A 1 72 ? -23.564 -2.972 28.025 1.00 72.88 72 GLY A C 1
ATOM 580 O O . GLY A 1 72 ? -23.378 -3.289 29.198 1.00 72.88 72 GLY A O 1
ATOM 581 N N . ALA A 1 73 ? -22.933 -3.585 27.018 1.00 75.00 73 ALA A N 1
ATOM 582 C CA . ALA A 1 73 ? -21.853 -4.541 27.253 1.00 75.00 73 ALA A CA 1
ATOM 583 C C . ALA A 1 73 ? -20.660 -3.847 27.951 1.00 75.00 73 ALA A C 1
ATOM 585 O O . ALA A 1 73 ? -20.415 -2.663 27.699 1.00 75.00 73 ALA A O 1
ATOM 586 N N . PRO A 1 74 ? -19.901 -4.544 28.817 1.00 75.25 74 PRO A N 1
ATOM 587 C CA . PRO A 1 74 ? -18.758 -3.946 29.498 1.00 75.25 74 PRO A CA 1
ATOM 588 C C . PRO A 1 74 ? -17.711 -3.475 28.479 1.00 75.25 74 PRO A C 1
ATOM 590 O O . PRO A 1 74 ? -17.166 -4.272 27.717 1.00 75.25 74 PRO A O 1
ATOM 593 N N . THR A 1 75 ? -17.420 -2.172 28.470 1.00 74.06 75 THR A N 1
ATOM 594 C CA . THR A 1 75 ? -16.378 -1.569 27.627 1.00 74.06 75 THR A CA 1
ATOM 595 C C . THR A 1 75 ? -15.259 -0.976 28.465 1.00 74.06 75 THR A C 1
ATOM 597 O O . THR A 1 75 ? -15.513 -0.351 29.491 1.00 74.06 75 THR A O 1
ATOM 600 N N . ILE A 1 76 ? -14.026 -1.114 27.984 1.00 76.69 76 ILE A N 1
ATOM 601 C CA . ILE A 1 76 ? -12.833 -0.509 28.585 1.00 76.69 76 ILE A CA 1
ATOM 602 C C . ILE A 1 76 ? -12.716 0.944 28.079 1.00 76.69 76 ILE A C 1
ATOM 604 O O . ILE A 1 76 ? -12.981 1.182 26.893 1.00 76.69 76 ILE A O 1
ATOM 608 N N . PRO A 1 77 ? -12.349 1.929 28.922 1.00 76.25 77 PRO A N 1
ATOM 609 C CA . PRO A 1 77 ? -12.074 3.289 28.457 1.00 76.25 77 PRO A CA 1
ATOM 610 C C . PRO A 1 77 ? -10.935 3.312 27.426 1.00 76.25 77 PRO A C 1
ATOM 612 O O . PRO A 1 77 ? -9.989 2.529 27.520 1.00 76.25 77 PRO A O 1
ATOM 615 N N . ALA A 1 78 ? -11.022 4.221 26.449 1.00 76.94 78 ALA A N 1
ATOM 616 C CA . ALA A 1 78 ? -9.975 4.407 25.446 1.00 76.94 78 ALA A CA 1
ATOM 617 C C . ALA A 1 78 ? -8.681 4.883 26.122 1.00 76.94 78 ALA A C 1
ATOM 619 O O . ALA A 1 78 ? -8.681 5.909 26.800 1.00 76.94 78 ALA A O 1
ATOM 620 N N . GLN A 1 79 ? -7.598 4.133 25.933 1.00 81.56 79 GLN A N 1
ATOM 621 C CA . GLN A 1 79 ? -6.262 4.498 26.400 1.00 81.56 79 GLN A CA 1
ATOM 622 C C . GLN A 1 79 ? -5.456 5.069 25.224 1.00 81.56 79 GLN A C 1
ATOM 624 O O . GLN A 1 79 ? -5.569 4.537 24.114 1.00 81.56 79 GLN A O 1
ATOM 629 N N . PRO A 1 80 ? -4.666 6.139 25.423 1.00 79.25 80 PRO A N 1
ATOM 630 C CA . PRO A 1 80 ? -3.795 6.660 24.379 1.00 79.25 80 PRO A CA 1
ATOM 631 C C . PRO A 1 80 ? -2.712 5.634 24.023 1.00 79.25 80 PRO A C 1
ATOM 633 O O . PRO A 1 80 ? -2.089 5.039 24.900 1.00 79.25 80 PRO A O 1
ATOM 636 N N . THR A 1 81 ? -2.480 5.432 22.728 1.00 80.38 81 THR A N 1
ATOM 637 C CA . THR A 1 81 ? -1.349 4.644 22.225 1.00 80.38 81 THR A CA 1
ATOM 638 C C . THR A 1 81 ? -0.187 5.582 21.937 1.00 80.38 81 THR A C 1
ATOM 640 O O . THR A 1 81 ? -0.324 6.473 21.098 1.00 80.38 81 THR A O 1
ATOM 643 N N . TYR A 1 82 ? 0.942 5.376 22.609 1.00 84.62 82 TYR A N 1
ATOM 644 C CA . TYR A 1 82 ? 2.162 6.132 22.346 1.00 84.62 82 TYR A CA 1
ATOM 645 C C . TYR A 1 82 ? 2.928 5.507 21.180 1.00 84.62 82 TYR A C 1
ATOM 647 O O . TYR A 1 82 ? 3.086 4.287 21.125 1.00 84.62 82 TYR A O 1
ATOM 655 N N . GLN A 1 83 ? 3.394 6.334 20.246 1.00 80.69 83 GLN A N 1
ATOM 656 C CA . GLN A 1 83 ? 4.262 5.889 19.159 1.00 80.69 83 GLN A CA 1
ATOM 657 C C . GLN A 1 83 ? 5.713 6.188 19.532 1.00 80.69 83 GLN A C 1
ATOM 659 O O . GLN A 1 83 ? 6.050 7.330 19.834 1.00 80.69 83 GLN A O 1
ATOM 664 N N . I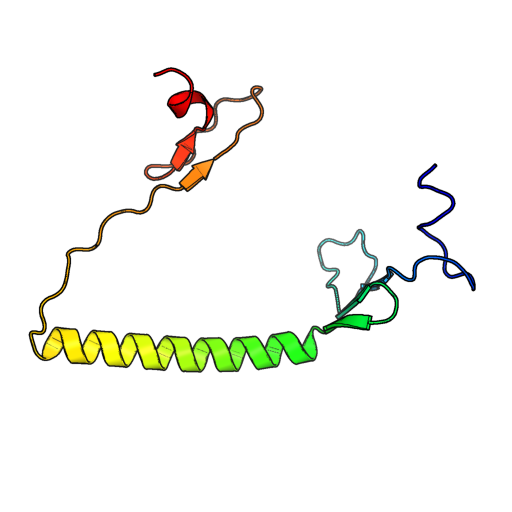LE A 1 84 ? 6.566 5.166 19.507 1.00 83.25 84 ILE A N 1
ATOM 665 C CA . ILE A 1 84 ? 8.009 5.349 19.677 1.00 83.25 84 ILE A CA 1
ATOM 666 C C . ILE A 1 84 ? 8.573 5.847 18.348 1.00 83.25 84 ILE A C 1
ATOM 668 O O . ILE A 1 84 ? 8.315 5.246 17.301 1.00 83.25 84 ILE A O 1
ATOM 672 N N . MET A 1 85 ? 9.319 6.946 18.382 1.00 79.06 85 MET A N 1
ATOM 673 C CA . MET A 1 85 ? 9.974 7.504 17.208 1.00 79.06 85 MET A CA 1
ATOM 674 C C . MET A 1 85 ? 11.487 7.452 17.357 1.00 79.06 85 MET A C 1
ATOM 676 O O . MET A 1 85 ? 12.047 7.953 18.325 1.00 79.06 85 MET A O 1
ATOM 680 N N . HIS A 1 86 ? 12.146 6.870 16.359 1.00 80.44 86 HIS A N 1
ATOM 681 C CA . HIS A 1 86 ? 13.599 6.849 16.270 1.00 80.44 86 HIS A CA 1
ATOM 682 C C . HIS A 1 86 ? 14.059 8.081 15.491 1.00 80.44 86 HIS A C 1
ATOM 684 O O . HIS A 1 86 ? 13.855 8.161 14.278 1.00 80.44 86 HIS A O 1
ATOM 690 N N . THR A 1 87 ? 14.636 9.054 16.190 1.00 73.62 87 THR A N 1
ATOM 691 C CA . THR A 1 87 ? 15.205 10.257 15.579 1.00 73.62 87 THR A CA 1
ATOM 692 C C . THR A 1 87 ? 16.713 10.076 15.395 1.00 73.62 87 THR A C 1
ATOM 694 O O . THR A 1 87 ? 17.405 9.523 16.251 1.00 73.62 87 THR A O 1
ATOM 697 N N . CYS A 1 88 ? 17.242 10.504 14.246 1.00 74.56 88 CYS A N 1
ATOM 698 C CA . CYS A 1 88 ? 18.686 10.622 14.055 1.00 74.56 88 CYS A CA 1
ATOM 699 C C . CYS A 1 88 ? 19.144 11.883 14.799 1.00 74.56 88 CYS A C 1
ATOM 701 O O . CYS A 1 88 ? 18.554 12.940 14.586 1.00 74.56 88 CYS A O 1
ATOM 703 N N . SER A 1 89 ? 20.161 11.760 15.656 1.00 64.75 89 SER A N 1
ATOM 704 C CA . SER A 1 89 ? 20.581 12.687 16.726 1.00 64.75 89 SER A CA 1
ATOM 705 C C . SER A 1 89 ? 21.026 14.107 16.325 1.00 64.75 89 SER A C 1
ATOM 707 O O . SER A 1 89 ? 21.867 14.685 17.007 1.00 64.75 89 SER A O 1
ATOM 709 N N . ASP A 1 90 ? 20.506 14.684 15.243 1.00 62.12 90 ASP A N 1
ATOM 710 C CA . ASP A 1 90 ? 21.020 15.936 14.685 1.00 62.12 90 ASP A CA 1
ATOM 711 C C . ASP A 1 90 ? 20.067 17.131 14.830 1.00 62.12 90 ASP A C 1
ATOM 713 O O . ASP A 1 90 ? 20.521 18.260 14.710 1.00 62.12 90 ASP A O 1
ATOM 717 N N . HIS A 1 91 ? 18.776 16.943 15.143 1.00 63.44 91 HIS A N 1
ATOM 718 C CA . HIS A 1 91 ? 17.852 18.047 15.458 1.00 63.44 91 HIS A CA 1
ATOM 719 C C . HIS A 1 91 ? 16.751 17.615 16.442 1.00 63.44 91 HIS A C 1
ATOM 721 O O . HIS A 1 91 ? 16.065 16.617 16.233 1.00 63.44 91 HIS A O 1
ATOM 727 N N . GLY A 1 92 ? 16.543 18.402 17.504 1.00 60.09 92 GLY A N 1
ATOM 728 C CA . GLY A 1 92 ? 15.441 18.212 18.450 1.00 60.09 92 GLY A CA 1
ATOM 729 C C . GLY A 1 92 ? 14.104 18.584 17.811 1.00 60.09 92 GLY A C 1
ATOM 730 O O . GLY A 1 92 ? 13.779 19.762 17.670 1.00 60.09 92 GLY A O 1
ATOM 731 N N . HIS A 1 93 ? 13.323 17.582 17.422 1.00 62.56 93 HIS A N 1
ATOM 732 C CA . HIS A 1 93 ? 11.984 17.758 16.870 1.00 62.56 93 HIS A CA 1
ATOM 733 C C . HIS A 1 93 ? 10.938 17.382 17.926 1.00 62.56 93 HIS A C 1
ATOM 735 O O . HIS A 1 93 ? 10.912 16.256 18.417 1.00 62.56 93 HIS A O 1
ATOM 741 N N . SER A 1 94 ? 10.041 18.313 18.269 1.00 64.38 94 SER A N 1
ATOM 742 C CA . SER A 1 94 ? 8.873 17.990 19.095 1.00 64.38 94 SER A CA 1
ATOM 743 C C . SER A 1 94 ? 7.834 17.280 18.231 1.00 64.38 94 SER A C 1
ATOM 745 O O . SER A 1 94 ? 7.112 17.906 17.454 1.00 64.38 94 SER A O 1
ATOM 747 N N . HIS A 1 95 ? 7.759 15.960 18.364 1.00 66.69 95 HIS A N 1
ATOM 748 C CA . HIS A 1 95 ? 6.816 15.128 17.626 1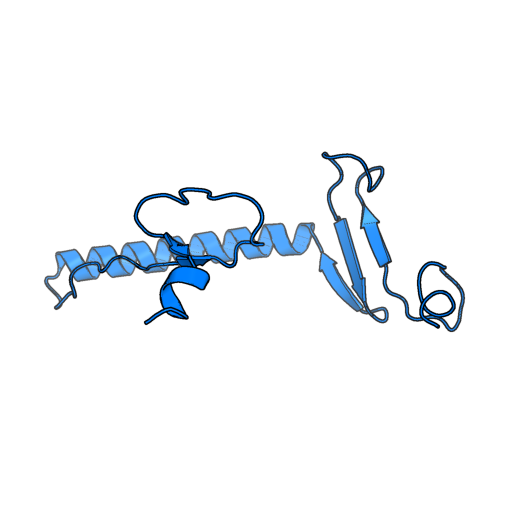.00 66.69 95 HIS A CA 1
ATOM 749 C C . HIS A 1 95 ? 5.452 15.058 18.341 1.00 66.69 95 HIS A C 1
ATOM 751 O O . HIS A 1 95 ? 4.870 14.009 18.533 1.00 66.69 95 HIS A O 1
ATOM 757 N N . GLY A 1 96 ? 4.880 16.190 18.747 1.00 72.06 96 GLY A N 1
ATOM 758 C CA . GLY A 1 96 ? 3.534 16.217 19.339 1.00 72.06 96 GLY A CA 1
ATOM 759 C C . GLY A 1 96 ? 3.379 15.454 20.670 1.00 72.06 96 GLY A C 1
ATOM 760 O O . GLY A 1 96 ? 4.336 15.000 21.282 1.00 72.06 96 GLY A O 1
ATOM 761 N N . LEU A 1 97 ? 2.137 15.371 21.161 1.00 74.12 97 LEU A N 1
ATOM 762 C CA . LEU A 1 97 ? 1.835 15.007 22.558 1.00 74.12 97 LEU A CA 1
ATOM 763 C C . LEU A 1 97 ? 1.880 13.493 22.864 1.00 74.12 97 LEU A C 1
ATOM 765 O O . LEU A 1 97 ? 1.954 13.103 24.024 1.00 74.12 97 LEU A O 1
ATOM 769 N N . LEU A 1 98 ? 1.763 12.638 21.845 1.00 81.06 98 LEU A N 1
ATOM 770 C CA . LEU A 1 98 ? 1.640 11.178 21.996 1.00 81.06 98 LEU A CA 1
ATOM 771 C C . LEU A 1 98 ? 2.835 10.411 21.407 1.00 81.06 98 LEU A C 1
ATOM 773 O O . LEU A 1 98 ? 2.752 9.196 21.227 1.00 81.06 98 LEU A O 1
ATOM 777 N N . ILE A 1 99 ? 3.930 11.101 21.086 1.00 80.38 99 ILE A N 1
ATOM 778 C CA . ILE A 1 99 ? 5.140 10.483 20.539 1.00 80.38 99 ILE A CA 1
ATOM 779 C C . ILE A 1 99 ? 6.234 10.544 21.597 1.00 80.38 99 ILE A C 1
ATOM 781 O O . ILE A 1 99 ? 6.457 11.588 22.206 1.00 80.38 99 ILE A O 1
ATOM 785 N N . ILE A 1 100 ? 6.887 9.407 21.813 1.00 79.00 100 ILE A N 1
ATOM 786 C CA . ILE A 1 100 ? 8.021 9.270 22.724 1.00 79.00 100 ILE A CA 1
ATOM 787 C C . ILE A 1 100 ? 9.271 9.125 21.856 1.00 79.00 100 ILE A C 1
ATOM 789 O O . ILE A 1 100 ? 9.301 8.265 20.970 1.00 79.00 100 ILE A O 1
ATOM 793 N N . ASP A 1 101 ? 10.279 9.968 22.078 1.00 77.44 101 ASP A N 1
ATOM 794 C CA . ASP A 1 101 ? 11.573 9.802 21.418 1.00 77.44 101 ASP A CA 1
ATOM 795 C C . ASP A 1 101 ? 12.266 8.567 22.005 1.00 77.44 101 ASP A C 1
ATOM 797 O O . ASP A 1 101 ? 12.326 8.392 23.223 1.00 77.44 101 ASP A O 1
ATOM 801 N N . ALA A 1 102 ? 12.769 7.685 21.145 1.00 74.69 102 ALA A N 1
ATOM 802 C CA . ALA A 1 102 ? 13.491 6.495 21.579 1.00 74.69 102 ALA A CA 1
ATOM 803 C C . ALA A 1 102 ? 14.697 6.846 22.470 1.00 74.69 102 ALA A C 1
ATOM 805 O O . ALA A 1 102 ? 14.980 6.121 23.420 1.00 74.69 102 ALA A O 1
ATOM 806 N N . ASN A 1 103 ? 15.344 7.992 22.232 1.00 70.38 103 ASN A N 1
ATOM 807 C CA . ASN A 1 103 ? 16.462 8.447 23.057 1.00 70.38 103 ASN A CA 1
ATOM 808 C C . ASN A 1 103 ? 16.043 8.770 24.504 1.00 70.38 103 ASN A C 1
ATOM 810 O O . ASN A 1 103 ? 16.859 8.645 25.413 1.00 70.38 1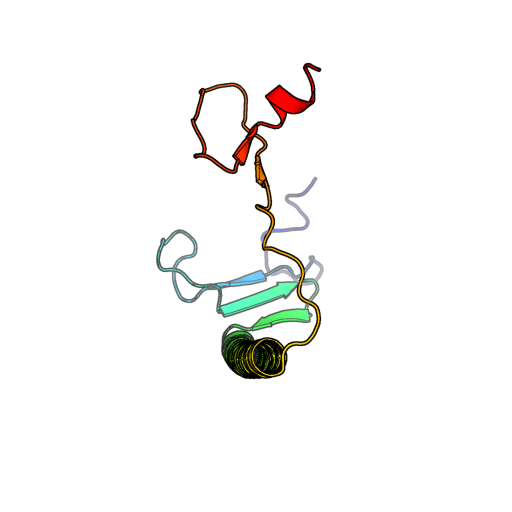03 ASN A O 1
ATOM 814 N N . ASP A 1 104 ? 14.790 9.162 24.747 1.00 68.69 104 ASP A N 1
ATOM 815 C CA . ASP A 1 104 ? 14.293 9.434 26.104 1.00 68.69 104 ASP A CA 1
ATOM 816 C C . ASP A 1 104 ? 13.993 8.140 26.878 1.00 68.69 104 ASP A C 1
ATOM 818 O O . ASP A 1 104 ? 13.974 8.143 28.108 1.00 68.69 104 ASP A O 1
ATOM 822 N N . ILE A 1 105 ? 13.772 7.025 26.171 1.00 67.25 105 ILE A N 1
ATOM 823 C CA . ILE A 1 105 ? 13.504 5.712 26.773 1.00 67.25 105 ILE A CA 1
ATOM 824 C C . ILE A 1 105 ? 14.802 5.048 27.245 1.00 67.25 105 ILE A C 1
ATOM 826 O O . ILE A 1 105 ? 14.810 4.432 28.306 1.00 67.25 105 ILE A O 1
ATOM 830 N N . ASP A 1 106 ? 15.893 5.197 26.491 1.00 62.72 106 ASP A N 1
ATOM 831 C CA . ASP A 1 106 ? 17.175 4.539 26.782 1.00 62.72 106 ASP A CA 1
ATOM 832 C C . ASP A 1 106 ? 17.993 5.238 27.893 1.00 62.72 106 ASP A C 1
ATOM 834 O O . ASP A 1 106 ? 18.982 4.690 28.379 1.00 62.72 106 ASP A O 1
ATOM 838 N N . ASN A 1 107 ? 17.592 6.447 28.305 1.00 57.75 107 ASN A N 1
ATOM 839 C CA . ASN A 1 107 ? 18.281 7.265 29.314 1.00 57.75 107 ASN A CA 1
ATOM 840 C C . ASN A 1 107 ? 17.702 7.140 30.742 1.00 57.75 107 ASN A C 1
ATOM 842 O O . ASN A 1 107 ? 18.036 7.956 31.607 1.00 57.75 107 ASN A O 1
ATOM 846 N N . ASN A 1 108 ? 16.854 6.141 31.008 1.00 46.91 108 ASN A N 1
ATOM 847 C CA . ASN A 1 108 ? 16.270 5.856 32.327 1.00 46.91 108 ASN A CA 1
ATOM 848 C C . ASN A 1 108 ? 16.383 4.369 32.689 1.00 46.91 108 ASN A C 1
ATOM 850 O O . ASN A 1 108 ? 16.401 4.066 33.903 1.00 46.91 108 ASN A O 1
#

Sequence (108 aa):
HVEDKVGSLKVGKDGDVVLWSDNPLSIYAKSLYTIVDGIVYFDRQKDEQLQKDVDVERLRLVRKMNGEKRSGAPTIPAQPTYQIMHTCSDHGHSHGLLIIDANDIDNN

Secondary structure (DSSP, 8-state):
--TTTSS---TTS---EEEESS-TTSTT--EEEEEETTEEEEEHHHHHHHHHHHHHHHHHHHHHHHHHHHTT---PPPPPPPEEE---TTS-----TTEEEHHHHTT-

Radius of gyration: 22.72 Å; chains: 1; bounding box: 56×33×51 Å